Protein AF-A0A820CYR5-F1 (afdb_monomer_lite)

Secondary structure (DSSP, 8-state):
-HHHHHGGGTT-GGGHHHHHHHTHHHHHHHHHHHHHHHHHHHHHHHHT--HHHHHHHHHHTPPPHHHHHTHHHHHHHHHHHHHHHHHHHS-TTSTTHHHHHHHHHHHHHHHHHHHHHHHHHTT-

InterPro domains:
  IPR000219 Dbl homology domain [PF00621] (3-111)
  IPR000219 Dbl homology domain [PS50010] (1-114)
  IPR000219 Dbl homology domain [SM00325] (1-113)
  IPR035899 Dbl homology (DH) domain superfamily [G3DSA:1.20.900.10] (1-117)
  IPR035899 Dbl homology (DH) domain superfamily [SSF48065] (2-117)
  IPR051336 Rho GTPase-activating Guanine Nucleotide Exchange Factors [PTHR22826] (2-121)

Radius of gyration: 18.0 Å; chains: 1; bounding box: 38×45×42 Å

Foldseek 3Di:
DLVVLQVVCPVPVLQCLVSLVVCLVVLQVVLLVLLLVLVVVVVCCVVPVDCVQVVVCVVVVDDGPVVVSCVVVVVLVVQLVVLVVVCVVDDVDTRNSVVSNVSSVVRVVSSVVSNVVVVVVVVD

Structure (mmCIF, N/CA/C/O backbone):
data_AF-A0A820CYR5-F1
#
_entry.id   AF-A0A820CYR5-F1
#
loop_
_atom_site.group_PDB
_atom_site.id
_atom_site.type_symbol
_atom_site.label_atom_id
_atom_site.label_alt_id
_atom_site.label_comp_id
_atom_site.label_asym_id
_atom_site.label_entity_id
_atom_site.label_seq_id
_atom_site.pdbx_PDB_ins_code
_atom_site.Cartn_x
_atom_site.Cartn_y
_atom_site.Cartn_z
_atom_site.occupancy
_atom_site.B_iso_or_equiv
_atom_site.auth_seq_id
_atom_site.auth_comp_id
_atom_site.auth_asym_id
_atom_site.auth_atom_id
_atom_site.pdbx_PDB_model_num
ATOM 1 N N . LEU A 1 1 ? -8.406 -3.956 -8.277 1.00 76.62 1 LEU A N 1
ATOM 2 C CA . LEU A 1 1 ? -7.893 -3.200 -9.441 1.00 76.62 1 LEU A CA 1
ATOM 3 C C . LEU A 1 1 ? -6.373 -3.261 -9.459 1.00 76.62 1 LEU A C 1
ATOM 5 O O . LEU A 1 1 ? -5.873 -3.957 -10.319 1.00 76.62 1 LEU A O 1
ATOM 9 N N . PHE A 1 2 ? -5.674 -2.743 -8.441 1.00 86.62 2 PHE A N 1
ATO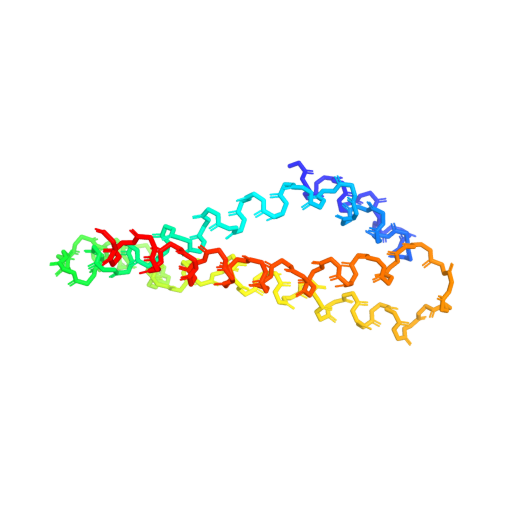M 10 C CA . PHE A 1 2 ? -4.209 -2.865 -8.322 1.00 86.62 2 PHE A CA 1
ATOM 11 C C . PHE A 1 2 ? -3.649 -4.295 -8.489 1.00 86.62 2 PHE A C 1
ATOM 13 O O . PHE A 1 2 ? -2.692 -4.490 -9.218 1.00 86.62 2 PHE A O 1
ATOM 20 N N . ILE A 1 3 ? -4.284 -5.312 -7.886 1.00 87.62 3 ILE A N 1
ATOM 21 C CA . ILE A 1 3 ? -3.865 -6.723 -8.052 1.00 87.62 3 ILE A CA 1
ATOM 22 C C . ILE A 1 3 ? -3.889 -7.164 -9.523 1.00 87.62 3 ILE A C 1
ATOM 24 O O . ILE A 1 3 ? -2.956 -7.812 -9.968 1.00 87.62 3 ILE A O 1
ATOM 28 N N . LYS A 1 4 ? -4.913 -6.762 -10.287 1.00 89.12 4 LYS A N 1
ATOM 29 C CA . LYS A 1 4 ? -5.028 -7.131 -11.704 1.00 89.12 4 LYS A CA 1
ATOM 30 C C . LYS A 1 4 ? -3.965 -6.463 -12.569 1.00 89.12 4 LYS A C 1
ATOM 32 O O . LYS A 1 4 ? -3.619 -7.006 -13.608 1.00 89.12 4 LYS A O 1
ATOM 37 N N . ASP A 1 5 ? -3.503 -5.277 -12.176 1.00 88.31 5 ASP A N 1
ATOM 38 C CA . ASP A 1 5 ? -2.406 -4.606 -12.870 1.00 88.31 5 ASP A CA 1
ATOM 39 C C . ASP A 1 5 ? -1.069 -5.245 -12.490 1.00 88.31 5 ASP A C 1
ATOM 41 O O . ASP A 1 5 ? -0.273 -5.504 -13.379 1.00 88.31 5 ASP A O 1
ATOM 45 N N . LEU A 1 6 ? -0.864 -5.606 -11.216 1.00 89.19 6 LEU A N 1
ATOM 46 C CA . LEU A 1 6 ? 0.312 -6.365 -10.770 1.00 89.19 6 LEU A CA 1
ATOM 47 C C . LEU A 1 6 ? 0.459 -7.715 -11.486 1.00 89.19 6 LEU A C 1
ATOM 49 O O . LEU A 1 6 ? 1.562 -8.059 -11.891 1.00 89.19 6 LEU A O 1
ATOM 53 N N . GLU A 1 7 ? -0.637 -8.459 -11.661 1.00 91.25 7 GLU A N 1
ATOM 54 C CA . GLU A 1 7 ? -0.648 -9.756 -12.361 1.00 91.25 7 GLU A CA 1
ATOM 55 C C . GLU A 1 7 ? -0.158 -9.648 -13.815 1.00 91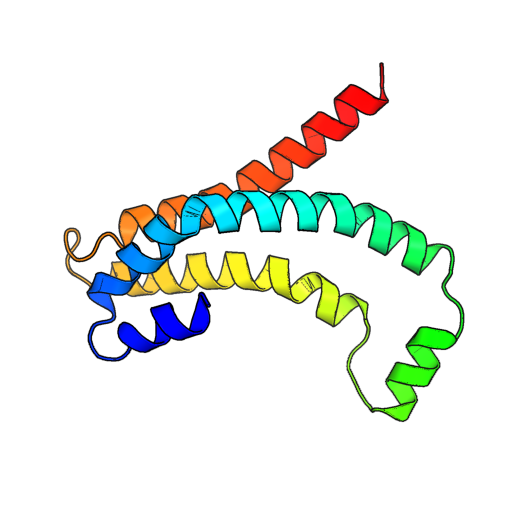.25 7 GLU A C 1
ATOM 57 O O . GLU A 1 7 ? 0.369 -10.609 -14.359 1.00 91.25 7 GLU A O 1
ATOM 62 N N . ARG A 1 8 ? -0.263 -8.473 -14.453 1.00 88.75 8 ARG A N 1
ATOM 63 C CA . ARG A 1 8 ? 0.233 -8.270 -15.828 1.00 88.75 8 ARG A CA 1
ATOM 64 C C . ARG A 1 8 ? 1.755 -8.229 -15.926 1.00 88.75 8 ARG A C 1
ATOM 66 O O . ARG A 1 8 ? 2.278 -8.395 -17.020 1.00 88.75 8 ARG A O 1
ATOM 73 N N . TYR A 1 9 ? 2.441 -7.995 -14.811 1.00 88.00 9 TYR A N 1
ATOM 74 C CA . TYR A 1 9 ? 3.900 -7.928 -14.739 1.00 88.00 9 TYR A CA 1
ATOM 75 C C . TYR A 1 9 ? 4.518 -9.239 -14.230 1.00 88.00 9 TYR A C 1
ATOM 77 O O . TYR A 1 9 ? 5.693 -9.257 -13.876 1.00 88.00 9 TYR A O 1
ATOM 85 N N . GLU A 1 10 ? 3.752 -10.337 -14.180 1.00 87.56 10 GLU A N 1
ATOM 86 C CA . GLU A 1 10 ? 4.256 -11.649 -13.745 1.00 87.56 10 GLU A CA 1
ATOM 87 C C . GLU A 1 10 ? 5.411 -12.146 -14.633 1.00 87.56 10 GLU A C 1
ATOM 89 O O . GLU A 1 10 ? 6.419 -12.623 -14.114 1.00 87.56 10 GLU A O 1
ATOM 94 N N . ASP A 1 11 ? 5.307 -11.937 -15.949 1.00 86.56 11 ASP A N 1
ATOM 95 C CA . ASP A 1 11 ? 6.323 -12.331 -16.938 1.00 86.56 11 ASP A CA 1
ATOM 96 C C . ASP A 1 11 ? 7.417 -11.265 -17.167 1.00 86.56 11 ASP A C 1
ATOM 98 O O . ASP A 1 11 ? 8.378 -11.502 -17.899 1.00 86.56 11 ASP A O 1
ATOM 102 N N . SER A 1 12 ? 7.277 -10.067 -16.590 1.00 86.12 12 SER A N 1
ATOM 103 C CA . SER A 1 12 ? 8.201 -8.933 -16.787 1.00 86.12 12 SER A CA 1
ATOM 104 C C . SER A 1 12 ? 8.312 -8.101 -15.504 1.00 86.12 12 SER A C 1
ATOM 106 O O . SER A 1 12 ? 7.779 -6.987 -15.426 1.00 86.12 12 SER A O 1
ATOM 108 N N . PRO A 1 13 ? 8.961 -8.648 -14.457 1.00 84.31 13 PRO A N 1
ATOM 109 C CA . PRO A 1 13 ? 9.032 -8.012 -13.148 1.00 84.31 13 PRO A CA 1
ATOM 110 C C . PRO A 1 13 ? 9.803 -6.691 -13.170 1.00 84.31 13 PRO A C 1
ATOM 112 O O . PRO A 1 13 ? 9.527 -5.832 -12.339 1.00 84.31 13 PRO A O 1
ATOM 115 N N . GLU A 1 14 ? 10.731 -6.495 -14.107 1.00 84.25 14 GLU A N 1
ATOM 116 C CA . GLU A 1 14 ? 11.479 -5.249 -14.272 1.00 84.25 14 GLU A CA 1
ATOM 117 C C . GLU A 1 14 ? 10.578 -4.033 -14.512 1.00 84.25 14 GLU A C 1
ATOM 119 O O . GLU A 1 14 ? 10.888 -2.966 -14.002 1.00 84.25 14 GLU A O 1
ATOM 124 N N . ASP A 1 15 ? 9.438 -4.187 -15.189 1.00 87.56 15 ASP A N 1
ATOM 125 C CA . ASP A 1 15 ? 8.543 -3.074 -15.537 1.00 87.56 15 ASP A CA 1
ATOM 126 C C . ASP A 1 15 ? 7.458 -2.812 -14.482 1.00 87.56 15 ASP A C 1
ATOM 128 O O . ASP A 1 15 ? 6.631 -1.904 -14.623 1.00 87.56 15 ASP A O 1
ATOM 132 N N . VAL A 1 16 ? 7.457 -3.574 -13.381 1.00 90.19 16 VAL A N 1
ATOM 133 C CA . VAL A 1 16 ? 6.446 -3.443 -12.321 1.00 90.19 16 VAL A CA 1
ATOM 134 C C . VAL A 1 16 ? 6.477 -2.064 -11.651 1.00 90.19 16 VAL A C 1
ATOM 136 O O . VAL A 1 16 ? 5.471 -1.642 -11.075 1.00 90.19 16 VAL A O 1
ATOM 139 N N . GLY A 1 17 ? 7.597 -1.330 -11.744 1.00 88.25 17 GLY A N 1
ATOM 140 C CA . GLY A 1 17 ? 7.729 0.041 -11.244 1.00 88.25 17 GLY A CA 1
ATOM 141 C C . GLY A 1 17 ? 6.649 0.973 -11.798 1.00 88.25 17 GLY A C 1
ATOM 142 O O . GLY A 1 17 ? 6.026 1.717 -11.033 1.00 88.25 17 GLY A O 1
ATOM 143 N N . HIS A 1 18 ? 6.311 0.822 -13.081 1.00 90.06 18 HIS A N 1
ATOM 144 C CA . HIS A 1 18 ? 5.261 1.592 -13.750 1.00 90.06 18 HIS A CA 1
ATOM 145 C C . HIS A 1 18 ? 3.888 1.438 -13.078 1.00 90.06 18 HIS A C 1
ATOM 147 O O . HIS A 1 18 ? 3.120 2.399 -12.940 1.00 90.06 18 HIS A O 1
ATOM 153 N N . CYS A 1 19 ? 3.581 0.228 -12.595 1.00 91.38 19 CYS A N 1
ATOM 154 C CA . CYS A 1 19 ? 2.347 -0.043 -11.864 1.00 91.38 19 CYS A CA 1
ATOM 155 C C . CYS A 1 19 ? 2.278 0.784 -10.573 1.00 91.38 19 CYS A C 1
ATOM 157 O O . CYS A 1 19 ? 1.226 1.321 -10.231 1.00 91.38 19 CYS A O 1
ATOM 159 N N . PHE A 1 20 ? 3.386 0.920 -9.843 1.00 91.44 20 PHE A N 1
ATOM 160 C CA . PHE A 1 20 ? 3.411 1.711 -8.613 1.00 91.44 20 PHE A CA 1
ATOM 161 C C . PHE A 1 20 ? 3.261 3.205 -8.900 1.00 91.44 20 PHE A C 1
ATOM 163 O O . PHE A 1 20 ? 2.443 3.862 -8.253 1.00 91.44 20 PHE A O 1
ATOM 170 N N . VAL A 1 21 ? 3.972 3.723 -9.905 1.00 90.88 21 VAL A N 1
ATOM 171 C CA . VAL A 1 21 ? 3.906 5.137 -10.310 1.00 90.88 21 VAL A CA 1
ATOM 172 C C . VAL A 1 21 ? 2.496 5.521 -10.770 1.00 90.88 21 VAL A C 1
ATOM 174 O O . VAL A 1 21 ? 1.951 6.530 -10.320 1.00 90.88 21 VAL A O 1
ATOM 177 N N . THR A 1 22 ? 1.845 4.678 -11.574 1.00 91.69 22 THR A N 1
ATOM 178 C CA . THR A 1 22 ? 0.467 4.904 -12.050 1.00 91.69 22 THR A CA 1
ATOM 179 C C . THR A 1 22 ? -0.540 5.008 -10.900 1.00 91.69 22 THR A C 1
ATOM 181 O O . THR A 1 22 ? -1.462 5.825 -10.934 1.00 91.69 22 THR A O 1
ATOM 184 N N . TRP A 1 23 ? -0.351 4.207 -9.850 1.00 92.00 23 TRP A N 1
ATOM 185 C CA . TRP A 1 23 ? -1.235 4.156 -8.683 1.00 92.00 23 TRP A CA 1
ATOM 186 C C . TRP A 1 23 ? -0.798 5.082 -7.533 1.00 92.00 23 TRP A C 1
ATOM 188 O O . TRP A 1 23 ? -1.411 5.068 -6.461 1.00 92.00 23 TRP A O 1
ATOM 198 N N . ALA A 1 24 ? 0.228 5.915 -7.735 1.00 90.38 24 ALA A N 1
ATOM 199 C CA . ALA A 1 24 ? 0.835 6.760 -6.707 1.00 90.38 24 ALA A CA 1
ATOM 200 C C . ALA A 1 24 ? -0.170 7.618 -5.934 1.00 90.38 24 ALA A C 1
ATOM 202 O O . ALA A 1 24 ? -0.179 7.629 -4.700 1.00 90.38 24 ALA A O 1
ATOM 203 N N . LYS A 1 25 ? -1.053 8.311 -6.658 1.00 89.69 25 LYS A N 1
ATOM 204 C CA . LYS A 1 25 ? -2.047 9.210 -6.060 1.00 89.69 25 LYS A CA 1
ATOM 205 C C . LYS A 1 25 ? -3.008 8.451 -5.144 1.00 89.69 25 LYS A C 1
ATOM 207 O O . LYS A 1 25 ? -3.348 8.931 -4.066 1.00 89.69 25 LYS A O 1
ATOM 212 N N . GLN A 1 26 ? -3.428 7.265 -5.562 1.00 90.62 26 GLN A N 1
ATOM 213 C CA . GLN A 1 26 ? -4.329 6.393 -4.823 1.00 90.62 26 GLN A CA 1
ATOM 214 C C . GLN A 1 26 ? -3.643 5.864 -3.567 1.00 90.62 26 GLN A C 1
ATOM 216 O O . GLN A 1 26 ? -4.252 5.891 -2.502 1.00 90.62 26 GLN A O 1
ATOM 221 N N . PHE A 1 27 ? -2.373 5.450 -3.661 1.00 90.31 27 PHE A N 1
ATOM 222 C CA . PHE A 1 27 ? -1.600 5.061 -2.483 1.00 90.31 27 PHE A CA 1
ATOM 223 C C . PHE A 1 27 ? -1.538 6.189 -1.460 1.00 90.31 27 PHE A C 1
ATOM 225 O O . PHE A 1 27 ? -1.859 5.948 -0.302 1.00 90.31 27 PHE A O 1
ATOM 232 N N . HIS A 1 28 ? -1.205 7.416 -1.870 1.00 87.38 28 HIS A N 1
ATOM 233 C CA . HIS A 1 28 ? -1.170 8.553 -0.945 1.00 87.38 28 HIS A CA 1
ATOM 234 C C . HIS A 1 28 ? -2.530 8.809 -0.290 1.00 87.38 28 HIS A C 1
ATOM 236 O O . HIS A 1 28 ? -2.581 8.901 0.931 1.00 87.38 28 HIS A O 1
ATOM 242 N N . ILE A 1 29 ? -3.621 8.874 -1.059 1.00 87.44 29 ILE A N 1
ATOM 243 C CA . ILE A 1 29 ? -4.962 9.152 -0.512 1.00 87.44 29 ILE A CA 1
ATOM 244 C C . ILE A 1 29 ? -5.386 8.060 0.476 1.00 87.44 29 ILE A C 1
ATOM 246 O O . ILE A 1 29 ? -5.677 8.359 1.632 1.00 87.44 29 ILE A O 1
ATOM 250 N N . TYR A 1 30 ? -5.363 6.795 0.049 1.00 88.94 30 TYR A N 1
ATOM 251 C CA . TYR A 1 30 ? -5.867 5.699 0.872 1.00 88.94 30 TYR A CA 1
ATOM 252 C C . TYR A 1 30 ? -5.018 5.466 2.122 1.00 88.94 30 TYR A C 1
ATOM 254 O O . TYR A 1 30 ? -5.571 5.175 3.177 1.00 88.94 30 TYR A O 1
ATOM 262 N N . TYR A 1 31 ? -3.690 5.603 2.039 1.00 88.19 31 TYR A N 1
ATOM 263 C CA . TYR A 1 31 ? -2.827 5.387 3.202 1.00 88.19 31 TYR A CA 1
ATOM 264 C C . TYR A 1 31 ? -2.860 6.541 4.197 1.00 88.19 31 TYR A C 1
ATOM 266 O O . TYR A 1 31 ? -2.837 6.287 5.399 1.00 88.19 31 TYR A O 1
ATOM 274 N N . VAL A 1 32 ? -2.943 7.791 3.730 1.00 86.62 32 VAL A N 1
ATOM 275 C CA . VAL A 1 32 ? -3.107 8.944 4.627 1.00 86.62 32 VAL A CA 1
ATOM 276 C C . VAL A 1 32 ? -4.427 8.823 5.389 1.00 86.62 32 VAL A C 1
ATOM 278 O O . VAL A 1 32 ? -4.435 8.935 6.613 1.00 86.62 32 VAL A O 1
ATOM 281 N N . GLU A 1 33 ? -5.526 8.536 4.689 1.00 87.62 33 GLU A N 1
ATOM 282 C CA . GLU A 1 33 ? -6.843 8.359 5.309 1.00 87.62 33 GLU A CA 1
ATOM 283 C C . GLU A 1 33 ? -6.864 7.162 6.271 1.00 87.62 33 GLU A C 1
ATOM 285 O O . GLU A 1 33 ? -7.373 7.268 7.388 1.00 87.62 33 GLU A O 1
ATOM 290 N N . TYR A 1 34 ? -6.247 6.042 5.884 1.00 90.31 34 TYR A N 1
ATOM 291 C CA . TYR A 1 34 ? -6.146 4.864 6.739 1.00 90.31 34 TYR A CA 1
ATOM 292 C C . TYR A 1 34 ? -5.391 5.151 8.037 1.00 90.31 34 TYR A C 1
ATOM 294 O O . TYR A 1 34 ? -5.879 4.801 9.108 1.00 90.31 34 TYR A O 1
ATOM 302 N N . CYS A 1 35 ? -4.220 5.791 7.962 1.00 87.44 35 CYS A N 1
ATOM 303 C CA . CYS A 1 35 ? -3.421 6.100 9.146 1.00 87.44 35 CYS A CA 1
ATOM 304 C C . CYS A 1 35 ? -4.174 7.036 10.098 1.00 87.44 35 CYS A C 1
ATOM 306 O O . CYS A 1 35 ? -4.258 6.722 11.285 1.00 87.44 35 CYS A O 1
ATOM 308 N N . LYS A 1 36 ? -4.807 8.097 9.571 1.00 84.38 36 LYS A N 1
ATOM 309 C CA . LYS A 1 36 ? -5.644 9.016 10.362 1.00 84.38 36 LYS A CA 1
ATOM 310 C C . LYS A 1 36 ? -6.777 8.284 11.083 1.00 84.38 36 LYS A C 1
ATOM 312 O O . LYS A 1 36 ? -6.985 8.458 12.281 1.00 84.38 36 LYS A O 1
ATOM 317 N N . ASN A 1 37 ? -7.482 7.407 10.372 1.00 86.44 37 ASN A N 1
ATOM 318 C CA . ASN A 1 37 ? -8.593 6.655 10.949 1.00 86.44 37 ASN A CA 1
ATOM 319 C C . ASN A 1 37 ? -8.129 5.574 11.931 1.00 86.44 37 ASN A C 1
ATOM 321 O O . ASN A 1 37 ? -8.845 5.269 12.884 1.00 86.44 37 ASN A O 1
ATOM 325 N N . ASN A 1 38 ? -6.942 4.999 11.730 1.00 85.69 38 ASN A N 1
ATOM 326 C CA . ASN A 1 38 ? -6.428 3.911 12.552 1.00 85.69 38 ASN A CA 1
ATOM 327 C C . ASN A 1 38 ? -6.251 4.327 14.021 1.00 85.69 38 ASN A C 1
ATOM 329 O O . ASN A 1 38 ? -6.562 3.540 14.912 1.00 85.69 38 ASN A O 1
ATOM 333 N N . GLU A 1 39 ? -5.826 5.560 14.300 1.00 80.75 39 GLU A N 1
ATOM 334 C CA . GLU A 1 39 ? -5.720 6.049 15.681 1.00 80.75 39 GLU A CA 1
ATOM 335 C C . GLU A 1 39 ? -7.084 6.125 16.371 1.00 80.75 39 GLU A C 1
ATOM 337 O O . GLU A 1 39 ? -7.251 5.624 17.486 1.00 80.75 39 GLU A O 1
ATOM 342 N N . THR A 1 40 ? -8.086 6.685 15.691 1.00 85.00 40 THR A N 1
ATOM 343 C CA . THR A 1 40 ? -9.468 6.723 16.185 1.00 85.00 40 THR A CA 1
ATOM 344 C C . THR A 1 40 ? -10.026 5.312 16.356 1.00 85.00 40 THR A C 1
ATOM 346 O O . THR A 1 40 ? -10.634 5.010 17.383 1.00 85.00 40 THR A O 1
ATOM 349 N N . CYS A 1 41 ? -9.766 4.406 15.410 1.00 85.75 41 CYS A N 1
ATOM 350 C CA . CYS A 1 41 ? -10.158 3.003 15.512 1.00 85.75 41 CYS A CA 1
ATOM 351 C C . CYS A 1 41 ? -9.529 2.312 16.727 1.00 85.75 41 CYS A C 1
ATOM 353 O O . CYS A 1 41 ? -10.244 1.632 17.457 1.00 85.75 41 CYS A O 1
ATOM 355 N N . ILE A 1 42 ? -8.231 2.494 16.991 1.00 84.19 42 ILE A N 1
ATOM 356 C CA . ILE A 1 42 ? -7.556 1.900 18.157 1.00 84.19 42 ILE A CA 1
ATOM 357 C C . ILE A 1 42 ? -8.122 2.468 19.465 1.00 84.19 42 ILE A C 1
ATOM 359 O O . ILE A 1 42 ? -8.351 1.705 20.412 1.00 84.19 42 ILE A O 1
ATOM 363 N N . LYS A 1 43 ? -8.397 3.780 19.522 1.00 83.81 43 LYS A N 1
ATOM 364 C CA . LYS A 1 43 ? -9.047 4.430 20.673 1.00 83.81 43 LYS A CA 1
ATOM 365 C C . LYS A 1 43 ? -10.430 3.828 20.928 1.00 83.81 43 LYS A C 1
ATOM 367 O O . LYS A 1 43 ? -10.691 3.371 22.038 1.00 83.81 43 LYS A O 1
ATOM 372 N N . LEU A 1 44 ? -11.273 3.732 19.899 1.00 84.94 44 LEU A N 1
ATOM 373 C CA . LEU A 1 44 ? -12.609 3.134 19.992 1.00 84.94 44 LEU A CA 1
ATOM 374 C C . LEU A 1 44 ? -12.553 1.653 20.374 1.00 84.94 44 LEU A C 1
ATOM 376 O O . LEU A 1 44 ? -13.290 1.222 21.254 1.00 84.94 44 LEU A O 1
ATOM 380 N N . LEU A 1 45 ? -11.653 0.875 19.775 1.00 83.88 45 LEU A N 1
ATOM 381 C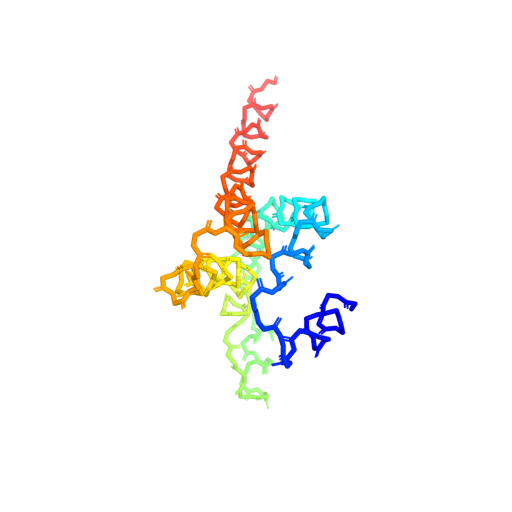 CA . LEU A 1 45 ? -11.479 -0.536 20.117 1.00 83.88 45 LEU A CA 1
ATOM 382 C C . LEU A 1 45 ? -11.026 -0.723 21.561 1.00 83.88 45 LEU A C 1
ATOM 384 O O . LEU A 1 45 ? -11.419 -1.696 22.189 1.00 83.88 45 LEU A O 1
ATOM 388 N N . THR A 1 46 ? -10.219 0.196 22.093 1.00 80.19 46 THR A N 1
ATOM 389 C CA . THR A 1 46 ? -9.772 0.160 23.491 1.00 80.19 46 THR A CA 1
ATOM 390 C C . THR A 1 46 ? -10.874 0.609 24.451 1.00 80.19 46 THR A C 1
ATOM 392 O O . THR A 1 46 ? -11.055 -0.004 25.500 1.00 80.19 46 THR A O 1
ATOM 395 N N . GLN A 1 47 ? -11.637 1.639 24.087 1.00 79.50 47 GLN A N 1
ATOM 396 C CA . GLN A 1 47 ? -12.732 2.184 24.890 1.00 79.50 47 GLN A CA 1
ATOM 397 C C . GLN A 1 47 ? -13.941 1.241 24.944 1.00 79.50 47 GLN A C 1
ATOM 399 O O . GLN A 1 47 ? -14.560 1.084 25.993 1.00 79.50 47 GLN A O 1
ATOM 404 N N . TYR A 1 48 ? -14.251 0.582 23.829 1.00 71.88 48 TYR A N 1
ATOM 405 C CA . TYR A 1 48 ? -15.354 -0.363 23.686 1.00 71.88 48 TYR A CA 1
ATOM 406 C C . TYR A 1 48 ? -14.842 -1.802 23.589 1.00 71.88 48 TYR A C 1
ATOM 408 O O . TYR A 1 48 ? -15.358 -2.572 22.776 1.00 71.88 48 TYR A O 1
ATOM 416 N N . ARG A 1 49 ? -13.849 -2.188 24.413 1.00 63.78 49 ARG A N 1
ATOM 417 C CA . ARG A 1 49 ? -13.430 -3.597 24.587 1.00 63.78 49 ARG A CA 1
ATOM 418 C C . ARG A 1 49 ? -14.553 -4.427 25.214 1.00 63.78 49 ARG A C 1
ATOM 420 O O . ARG A 1 49 ? -14.486 -4.854 26.360 1.00 63.78 49 ARG A O 1
ATOM 427 N N . GLY A 1 50 ? -15.625 -4.612 24.461 1.00 68.00 50 GLY A N 1
ATOM 428 C CA . GLY A 1 50 ? -16.676 -5.565 24.737 1.00 68.00 50 GLY A CA 1
ATOM 429 C C . GLY A 1 50 ? -16.322 -6.931 24.146 1.00 68.00 50 GLY A C 1
ATOM 430 O O . GLY A 1 50 ? -15.505 -7.026 23.225 1.00 68.00 50 GLY A O 1
ATOM 431 N N . PRO A 1 51 ? -17.001 -7.995 24.598 1.00 77.44 51 PRO A N 1
ATOM 432 C CA . PRO A 1 51 ? -16.724 -9.373 24.191 1.00 77.44 51 PRO A CA 1
ATOM 433 C C . PRO A 1 51 ? -17.063 -9.659 22.720 1.00 77.44 51 PRO A C 1
ATOM 435 O O . PRO A 1 51 ? -16.871 -10.778 22.257 1.00 77.44 51 PRO A O 1
ATOM 438 N N . TYR A 1 52 ? -17.584 -8.684 21.967 1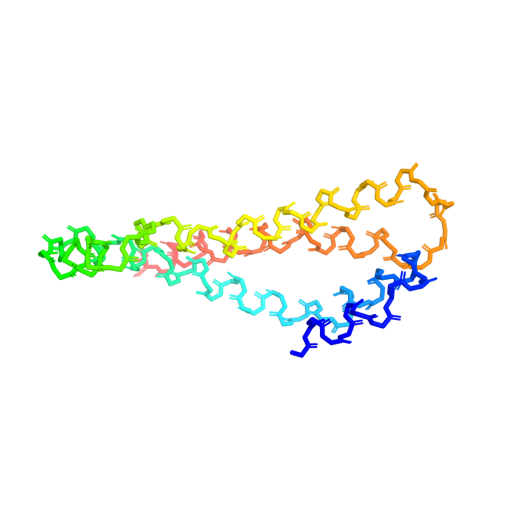.00 83.31 52 TYR A N 1
ATOM 439 C CA . TYR A 1 52 ? -18.032 -8.865 20.587 1.00 83.31 52 TYR A CA 1
ATOM 440 C C . TYR A 1 52 ? -16.916 -9.396 19.678 1.00 83.31 52 TYR A C 1
ATOM 442 O O . TYR A 1 52 ? -17.068 -10.451 19.059 1.00 83.31 52 TYR A O 1
ATOM 450 N N . PHE A 1 53 ? -15.769 -8.709 19.640 1.00 81.62 53 PHE A N 1
ATOM 451 C CA . PHE A 1 53 ? -14.649 -9.114 18.789 1.00 81.62 53 PHE A CA 1
ATOM 452 C C . PHE A 1 53 ? -13.988 -10.407 19.274 1.00 81.62 53 PHE A C 1
ATOM 454 O O . PHE A 1 53 ? -13.626 -11.238 18.447 1.00 81.62 53 PHE A O 1
ATOM 461 N N . GLU A 1 54 ? -13.905 -10.625 20.588 1.00 82.88 54 GLU A N 1
ATOM 462 C CA . GLU A 1 54 ? -13.367 -11.863 21.172 1.00 82.88 54 GLU A CA 1
ATOM 463 C C . GLU A 1 54 ? -14.259 -13.075 20.863 1.00 82.88 54 GLU A C 1
ATOM 465 O O . GLU A 1 54 ? -13.768 -14.146 20.507 1.00 82.88 54 GLU A O 1
ATOM 470 N N . THR A 1 55 ? -15.582 -12.898 20.905 1.00 87.00 55 THR A N 1
ATOM 471 C CA . THR A 1 55 ? -16.554 -13.948 20.568 1.00 87.00 55 THR A CA 1
ATOM 472 C C . THR A 1 55 ? -16.452 -14.336 19.095 1.00 87.00 55 THR A C 1
ATOM 474 O O . THR A 1 55 ? -16.474 -15.521 18.763 1.00 87.00 55 THR A O 1
ATOM 477 N N . ILE A 1 56 ? -16.307 -13.355 18.197 1.00 86.38 56 ILE A N 1
ATOM 478 C CA . ILE A 1 56 ? -16.086 -13.605 16.765 1.00 86.38 56 ILE A CA 1
ATOM 479 C C . ILE A 1 56 ? -14.744 -14.308 16.550 1.00 86.38 56 ILE A C 1
ATOM 481 O O . ILE A 1 56 ? -14.690 -15.288 15.805 1.00 86.38 56 ILE A O 1
ATOM 485 N N . GLN A 1 57 ? -13.690 -13.853 17.229 1.00 87.00 57 GLN A N 1
ATOM 486 C CA . GLN A 1 57 ? -12.361 -14.449 17.151 1.00 87.00 57 GLN A CA 1
ATOM 487 C C . GLN A 1 57 ? -12.398 -15.934 17.525 1.00 87.00 57 GLN A C 1
ATOM 489 O O . GLN A 1 57 ? -11.920 -16.773 16.766 1.00 87.00 57 GLN A O 1
ATOM 494 N N . HIS A 1 58 ? -13.039 -16.269 18.646 1.00 86.81 58 HIS A N 1
ATOM 495 C CA . HIS A 1 58 ? -13.174 -17.648 19.106 1.00 86.81 58 HIS A CA 1
ATOM 496 C C . HIS A 1 58 ? -14.081 -18.484 18.190 1.00 86.81 58 HIS A C 1
ATOM 498 O O . HIS A 1 58 ? -13.785 -19.644 17.911 1.00 86.81 58 HIS A O 1
ATOM 504 N N . LYS A 1 59 ? -15.183 -17.906 17.692 1.00 92.06 59 LYS A N 1
ATOM 505 C CA . LYS A 1 59 ? -16.138 -18.605 16.817 1.00 92.06 59 LYS A CA 1
ATOM 506 C C . LYS A 1 59 ? -15.521 -19.017 15.482 1.00 92.06 59 LYS A C 1
ATOM 508 O O . LYS A 1 59 ? -15.807 -20.1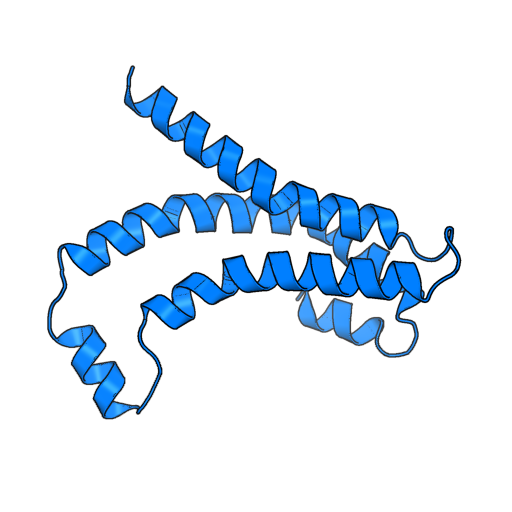11 15.007 1.00 92.06 59 LYS A O 1
ATOM 513 N N . TYR A 1 60 ? -14.720 -18.145 14.875 1.00 89.88 60 TYR A N 1
ATOM 514 C CA . TYR A 1 60 ? -14.133 -18.383 13.554 1.00 89.88 60 TYR A CA 1
ATOM 515 C C . TYR A 1 60 ? -12.651 -18.778 13.600 1.00 89.88 60 TYR A C 1
ATOM 517 O O . TYR A 1 60 ? -12.066 -18.987 12.544 1.00 89.88 60 TYR A O 1
ATOM 525 N N . GLN A 1 61 ? -12.056 -18.891 14.796 1.00 87.38 61 GLN A N 1
ATOM 526 C CA . GLN A 1 61 ? -10.626 -19.176 15.001 1.00 87.38 61 GLN A CA 1
ATOM 527 C C . GLN A 1 61 ? -9.714 -18.256 14.173 1.00 87.38 61 GLN A C 1
ATOM 529 O O . GLN A 1 61 ? -8.708 -18.683 13.612 1.00 87.38 61 GLN A O 1
ATOM 534 N N . ILE A 1 62 ? -10.102 -16.986 14.069 1.00 89.31 62 ILE A N 1
ATOM 535 C CA . ILE A 1 62 ? -9.350 -15.968 13.332 1.00 89.31 62 ILE A CA 1
ATOM 536 C C . ILE A 1 62 ? -8.376 -15.243 14.260 1.00 89.31 62 ILE A C 1
ATOM 538 O O . ILE A 1 62 ? -8.480 -15.321 15.485 1.00 89.31 62 ILE A O 1
ATOM 542 N N . ASP A 1 63 ? -7.433 -14.506 13.680 1.00 86.00 63 ASP A N 1
ATOM 543 C CA . ASP A 1 63 ? -6.560 -13.642 14.464 1.00 86.00 63 ASP A CA 1
ATOM 544 C C . ASP A 1 63 ? -7.335 -12.466 15.091 1.00 86.00 63 ASP A C 1
ATOM 546 O O . ASP A 1 63 ? -8.453 -12.127 14.693 1.00 86.00 63 ASP A O 1
ATOM 550 N N . THR A 1 64 ? -6.718 -11.802 16.071 1.00 85.56 64 THR A N 1
ATOM 551 C CA . THR A 1 64 ? -7.290 -10.592 16.687 1.00 85.56 64 THR A CA 1
ATOM 552 C C . THR A 1 64 ? -7.546 -9.500 15.645 1.00 85.56 64 THR A C 1
ATOM 554 O O . THR A 1 64 ? -6.766 -9.328 14.712 1.00 85.56 64 THR A O 1
ATOM 557 N N . ILE A 1 65 ? -8.577 -8.674 15.844 1.00 85.38 65 ILE A N 1
ATOM 558 C CA . ILE A 1 65 ? -8.853 -7.530 14.956 1.00 85.38 65 ILE A CA 1
ATOM 559 C C . ILE A 1 65 ? -7.630 -6.614 14.760 1.00 85.38 65 ILE A C 1
ATOM 561 O O . ILE A 1 65 ? -7.361 -6.163 13.648 1.00 85.38 65 ILE A O 1
ATOM 565 N N . ASN A 1 66 ? -6.823 -6.422 15.809 1.00 85.12 66 ASN A N 1
ATOM 566 C CA . ASN A 1 66 ? -5.593 -5.628 15.753 1.00 85.12 66 ASN A CA 1
ATOM 567 C C . ASN A 1 66 ? -4.569 -6.181 14.745 1.00 85.12 66 ASN A C 1
ATOM 569 O O . ASN A 1 66 ? -3.881 -5.406 14.082 1.00 85.12 66 ASN A O 1
ATOM 573 N N . SER A 1 67 ? -4.486 -7.507 14.582 1.00 87.75 67 SER A N 1
ATOM 574 C CA . SER A 1 67 ? -3.575 -8.125 13.612 1.00 87.75 67 SER A CA 1
ATOM 575 C C . SER A 1 67 ? -3.992 -7.851 12.163 1.00 87.75 67 SER A C 1
ATOM 577 O O . SER A 1 67 ? -3.140 -7.841 11.276 1.00 87.75 67 SER A O 1
ATOM 579 N N . TYR A 1 68 ? -5.285 -7.625 11.909 1.00 88.38 68 TYR A N 1
ATOM 580 C CA . TYR A 1 68 ? -5.802 -7.250 10.595 1.00 88.38 68 TYR A CA 1
ATOM 581 C C . TYR A 1 68 ? -5.613 -5.759 10.325 1.00 88.38 68 TYR A C 1
ATOM 583 O O . TYR A 1 68 ? -5.225 -5.393 9.216 1.00 88.38 68 TYR A O 1
ATOM 591 N N . LEU A 1 69 ? -5.789 -4.913 11.342 1.00 89.06 69 LEU A N 1
ATOM 592 C CA . LEU A 1 69 ? -5.603 -3.465 11.225 1.00 89.06 69 LEU A CA 1
ATOM 593 C C . LEU A 1 69 ? -4.141 -3.055 10.984 1.00 89.06 69 LEU A C 1
ATOM 595 O O . LEU A 1 69 ? -3.876 -2.016 10.385 1.00 89.06 69 LEU A O 1
ATOM 599 N N . ILE A 1 70 ? -3.162 -3.873 11.369 1.00 89.25 70 ILE A N 1
ATOM 600 C CA . ILE A 1 70 ? -1.759 -3.573 11.049 1.00 89.25 70 ILE A CA 1
ATOM 601 C C . ILE A 1 70 ? -1.370 -3.984 9.613 1.00 89.25 70 ILE A C 1
ATOM 603 O O . ILE A 1 70 ? -0.345 -3.532 9.099 1.00 89.25 70 ILE A O 1
ATOM 607 N N . LYS A 1 71 ? -2.185 -4.795 8.915 1.00 91.31 71 LYS A N 1
ATOM 608 C CA . LYS A 1 71 ? -1.834 -5.339 7.588 1.00 91.31 71 LYS A CA 1
ATOM 609 C C . LYS A 1 71 ? -1.620 -4.266 6.517 1.00 91.31 71 LYS A C 1
ATOM 611 O O . LYS A 1 71 ? -0.652 -4.416 5.776 1.00 91.31 71 LYS A O 1
ATOM 616 N N . PRO A 1 72 ? -2.433 -3.197 6.394 1.00 89.75 72 PRO A N 1
ATOM 617 C CA . PRO A 1 72 ? -2.186 -2.162 5.388 1.00 89.75 72 PRO A CA 1
ATOM 618 C C . PRO A 1 72 ? -0.837 -1.466 5.593 1.00 89.75 72 PRO A C 1
ATOM 620 O O . PRO A 1 72 ? -0.072 -1.339 4.636 1.00 89.75 72 PRO A O 1
ATOM 623 N N . VAL A 1 73 ? -0.495 -1.130 6.843 1.00 89.62 73 VAL A N 1
ATOM 624 C CA . VAL A 1 73 ? 0.802 -0.536 7.215 1.00 89.62 73 VAL A CA 1
ATOM 625 C C . VAL A 1 73 ? 1.953 -1.505 6.930 1.00 89.62 73 VAL A C 1
ATOM 627 O O . VAL A 1 73 ? 2.951 -1.128 6.330 1.00 89.62 73 VAL A O 1
ATOM 630 N N . GLN A 1 74 ? 1.803 -2.789 7.254 1.00 91.19 74 GLN A N 1
ATOM 631 C CA . GLN A 1 74 ? 2.801 -3.803 6.892 1.00 91.19 74 GLN A CA 1
ATOM 632 C C . GLN A 1 74 ? 2.942 -3.964 5.375 1.00 91.19 74 GLN A C 1
ATOM 634 O O . GLN A 1 74 ? 4.033 -4.231 4.871 1.00 91.19 74 GLN A O 1
ATOM 639 N N . ARG A 1 75 ? 1.840 -3.824 4.631 1.00 93.06 75 ARG A N 1
ATOM 640 C CA . ARG A 1 75 ? 1.811 -4.031 3.184 1.00 93.06 75 ARG A CA 1
ATOM 641 C C . ARG A 1 75 ? 2.616 -2.970 2.442 1.00 93.06 75 ARG A C 1
ATOM 643 O O . ARG A 1 75 ? 3.321 -3.341 1.509 1.00 93.06 75 ARG A O 1
ATOM 650 N N . ILE A 1 76 ? 2.568 -1.705 2.868 1.00 91.31 76 ILE A N 1
ATOM 651 C CA . ILE A 1 76 ? 3.348 -0.641 2.215 1.00 91.31 76 ILE A CA 1
ATOM 652 C C . ILE A 1 76 ? 4.849 -0.836 2.433 1.00 91.31 76 ILE A C 1
ATOM 654 O O . ILE A 1 76 ? 5.607 -0.829 1.467 1.00 91.31 76 ILE A O 1
ATOM 658 N N . THR A 1 77 ? 5.261 -1.170 3.659 1.00 91.19 77 THR A N 1
ATOM 659 C CA . THR A 1 77 ? 6.657 -1.523 3.962 1.00 91.19 77 THR A CA 1
ATOM 660 C C . THR A 1 77 ? 7.092 -2.764 3.188 1.00 91.19 77 THR A C 1
ATOM 662 O O . THR A 1 77 ? 8.233 -2.881 2.752 1.00 91.19 77 THR A O 1
ATOM 665 N N . LYS A 1 78 ? 6.181 -3.718 2.965 1.00 93.62 78 LYS A N 1
ATOM 666 C CA . LYS A 1 78 ? 6.504 -4.899 2.167 1.00 93.62 78 LYS A CA 1
ATOM 667 C C . LYS A 1 78 ? 6.769 -4.549 0.703 1.00 93.62 78 LYS A C 1
ATOM 669 O O . LYS A 1 78 ? 7.678 -5.143 0.131 1.00 93.62 78 LYS A O 1
ATOM 674 N N . TYR A 1 79 ? 6.019 -3.621 0.106 1.00 93.94 79 TYR A N 1
ATOM 675 C CA . TYR A 1 79 ? 6.281 -3.169 -1.264 1.00 93.94 79 TYR A CA 1
ATOM 676 C C . TYR A 1 79 ? 7.627 -2.461 -1.389 1.00 93.94 79 TYR A C 1
ATOM 678 O O . TYR A 1 79 ? 8.377 -2.784 -2.302 1.00 93.94 79 TYR A O 1
ATOM 686 N N . GLU A 1 80 ? 7.975 -1.598 -0.434 1.00 91.75 80 GLU A N 1
ATOM 687 C CA . GLU A 1 80 ? 9.304 -0.979 -0.347 1.00 91.75 80 GLU A CA 1
ATOM 688 C C . GLU A 1 80 ? 10.424 -2.034 -0.364 1.00 91.75 80 GLU A C 1
ATOM 690 O O . GLU A 1 80 ? 11.307 -1.989 -1.218 1.00 91.75 80 GLU A O 1
ATOM 695 N N . LEU A 1 81 ? 10.347 -3.045 0.510 1.00 93.31 81 LEU A N 1
ATOM 696 C CA . LEU A 1 81 ? 11.356 -4.109 0.586 1.00 93.31 81 LEU A CA 1
ATOM 697 C C . LEU A 1 81 ? 11.430 -4.962 -0.688 1.00 93.31 81 LEU A C 1
ATOM 699 O O . LEU A 1 81 ? 12.507 -5.414 -1.073 1.00 93.31 81 LEU A O 1
ATOM 703 N N . LEU A 1 82 ? 10.290 -5.241 -1.323 1.00 92.19 82 LEU A N 1
ATOM 704 C CA . LEU A 1 82 ? 10.253 -6.029 -2.556 1.00 92.19 82 LEU A CA 1
ATOM 705 C C . LEU A 1 82 ? 10.852 -5.249 -3.729 1.00 92.19 82 LEU A C 1
ATOM 707 O O . LEU A 1 82 ? 11.656 -5.815 -4.463 1.00 92.19 82 LEU A O 1
ATOM 711 N N . LEU A 1 83 ? 10.525 -3.962 -3.860 1.00 90.75 83 LEU A N 1
ATOM 712 C CA . LEU A 1 83 ? 11.091 -3.090 -4.890 1.00 90.75 83 LEU A CA 1
ATOM 713 C C . LEU A 1 83 ? 12.589 -2.872 -4.676 1.00 90.75 83 LEU A C 1
ATOM 715 O O . LEU A 1 83 ? 13.350 -2.971 -5.629 1.00 90.75 83 LEU A O 1
ATOM 719 N N . GLN A 1 84 ? 13.041 -2.704 -3.430 1.00 90.94 84 GLN A N 1
ATOM 720 C CA . GLN A 1 84 ? 14.468 -2.633 -3.109 1.00 90.94 84 GLN A CA 1
ATOM 721 C C . GLN A 1 84 ? 15.221 -3.894 -3.557 1.00 90.94 84 GLN A C 1
ATOM 723 O O . GLN A 1 84 ? 16.306 -3.815 -4.134 1.00 90.94 84 GLN A O 1
ATOM 728 N N . ARG A 1 85 ? 14.644 -5.077 -3.306 1.00 90.31 85 ARG A N 1
ATOM 729 C CA . ARG A 1 85 ? 15.231 -6.346 -3.753 1.00 90.31 85 ARG A CA 1
ATOM 730 C C . ARG A 1 85 ? 15.225 -6.467 -5.270 1.00 90.31 85 ARG A C 1
ATOM 732 O O . ARG A 1 85 ? 16.217 -6.920 -5.828 1.00 90.31 85 ARG A O 1
ATOM 739 N N . LEU A 1 86 ? 14.152 -6.041 -5.927 1.00 87.94 86 LEU A N 1
ATOM 740 C CA . LEU A 1 86 ? 14.076 -6.033 -7.382 1.00 87.94 86 LEU A CA 1
ATOM 741 C C . LEU A 1 86 ? 15.159 -5.125 -7.987 1.00 87.94 86 LEU A C 1
ATOM 743 O O . LEU A 1 86 ? 15.897 -5.568 -8.860 1.00 87.94 86 LEU A O 1
ATOM 747 N N . MET A 1 87 ? 15.357 -3.922 -7.439 1.00 86.12 87 MET A N 1
ATOM 748 C CA . MET A 1 87 ? 16.441 -3.016 -7.845 1.00 86.12 87 MET A CA 1
ATOM 749 C C . MET A 1 87 ? 17.828 -3.648 -7.704 1.00 86.12 87 MET A C 1
ATOM 751 O O . MET A 1 87 ? 18.692 -3.397 -8.531 1.00 86.12 87 MET A O 1
ATOM 755 N N . SER A 1 88 ? 18.052 -4.484 -6.684 1.00 84.69 88 SER A N 1
ATOM 756 C CA . SER A 1 88 ? 19.341 -5.170 -6.507 1.00 84.69 88 SER A CA 1
ATOM 757 C C . SER A 1 88 ? 19.606 -6.284 -7.531 1.00 84.69 88 SER A C 1
ATOM 759 O O . SER A 1 88 ? 20.741 -6.743 -7.649 1.00 84.69 88 SER A O 1
ATOM 761 N N . CYS A 1 89 ? 18.574 -6.734 -8.250 1.00 83.81 89 CYS A N 1
ATOM 762 C CA . CYS A 1 89 ? 18.653 -7.808 -9.242 1.00 83.81 89 CYS A CA 1
ATOM 763 C C . CYS A 1 89 ? 18.531 -7.312 -10.695 1.00 83.81 89 CYS A C 1
ATOM 765 O O . CYS A 1 89 ? 18.852 -8.069 -11.610 1.00 83.81 89 CYS A O 1
ATOM 767 N N . CYS A 1 90 ? 18.076 -6.076 -10.910 1.00 74.88 90 CYS A N 1
ATOM 768 C CA . CYS A 1 90 ? 17.878 -5.471 -12.227 1.00 74.88 90 CYS A CA 1
ATOM 769 C C . CYS A 1 90 ? 18.988 -4.454 -12.551 1.00 74.88 90 CYS A C 1
ATOM 771 O O . CYS A 1 90 ? 19.609 -3.885 -11.657 1.00 74.88 90 CYS A O 1
ATOM 773 N N . GLU A 1 91 ? 19.238 -4.203 -13.840 1.00 72.75 91 GLU A N 1
ATOM 774 C CA . GLU A 1 91 ? 20.112 -3.101 -14.272 1.00 72.75 91 GLU A CA 1
ATOM 775 C C . GLU A 1 91 ? 19.529 -1.756 -13.794 1.00 72.75 91 GLU A C 1
ATOM 777 O O . GLU A 1 91 ? 18.319 -1.550 -13.891 1.00 72.75 91 GLU A O 1
ATOM 782 N N . GLU A 1 92 ? 20.380 -0.836 -13.313 1.00 62.38 92 GLU A N 1
ATOM 783 C CA . GLU A 1 92 ? 20.020 0.438 -12.644 1.00 62.38 92 GLU A CA 1
ATOM 784 C C . GLU A 1 92 ? 19.063 1.373 -13.424 1.00 62.38 92 GLU A C 1
ATOM 786 O O . GLU A 1 92 ? 18.635 2.394 -12.885 1.00 62.38 92 GLU A O 1
ATOM 791 N N . SER A 1 93 ? 18.707 1.053 -14.672 1.00 59.41 93 SER A N 1
ATOM 792 C CA . SER A 1 93 ? 17.946 1.911 -15.585 1.00 59.41 93 SER A CA 1
ATOM 793 C C . SER A 1 93 ? 16.684 1.291 -16.204 1.00 59.41 93 SER A C 1
ATOM 795 O O . SER A 1 93 ? 16.066 1.942 -17.047 1.00 59.41 93 SER A O 1
ATOM 797 N N . LYS A 1 94 ? 16.269 0.072 -15.826 1.00 67.12 94 LYS A N 1
ATOM 798 C CA . LYS A 1 94 ? 15.063 -0.562 -16.400 1.00 67.12 94 LYS A CA 1
ATOM 799 C C . LYS A 1 94 ? 13.810 -0.385 -15.530 1.00 67.12 94 LYS A C 1
ATOM 801 O O . LYS A 1 94 ? 13.854 -0.609 -14.324 1.00 67.12 94 LYS A O 1
ATOM 806 N N . GLY A 1 95 ? 12.708 0.004 -16.181 1.00 68.19 95 GLY A N 1
ATOM 807 C CA . GLY A 1 95 ? 11.329 -0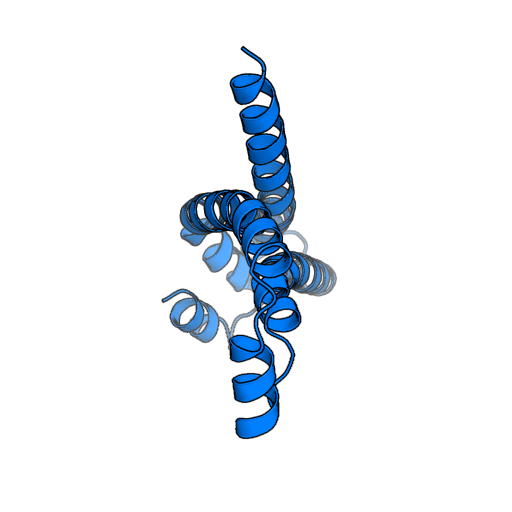.220 -15.725 1.00 68.19 95 GLY A CA 1
ATOM 808 C C . GLY A 1 95 ? 10.804 0.605 -14.542 1.00 68.19 95 GLY A C 1
ATOM 809 O O . GLY A 1 95 ? 9.951 0.134 -13.792 1.00 68.19 95 GLY A O 1
ATOM 810 N N . GLU A 1 96 ? 11.295 1.837 -14.356 1.00 83.56 96 GLU A N 1
ATOM 811 C CA . GLU A 1 96 ? 10.797 2.791 -13.337 1.00 83.56 96 GLU A CA 1
ATOM 812 C C . GLU A 1 96 ? 10.810 2.243 -11.888 1.00 83.56 96 GLU A C 1
ATOM 814 O O . GLU A 1 96 ? 10.151 2.761 -10.982 1.00 83.56 96 GLU A O 1
ATOM 819 N N . VAL A 1 97 ? 11.572 1.170 -11.623 1.00 86.25 97 VAL A N 1
ATOM 820 C CA . VAL A 1 97 ? 11.569 0.477 -10.321 1.00 86.25 97 VAL A CA 1
ATOM 821 C C . VAL A 1 97 ? 12.048 1.403 -9.206 1.00 86.25 97 VAL A C 1
ATOM 823 O O . VAL A 1 97 ? 11.508 1.377 -8.100 1.00 86.25 97 VAL A O 1
ATOM 826 N N . LYS A 1 98 ? 13.025 2.264 -9.510 1.00 87.31 98 LYS A N 1
ATOM 827 C CA . LYS A 1 98 ? 13.532 3.275 -8.579 1.00 87.31 98 LYS A CA 1
ATOM 828 C C . LYS A 1 98 ? 12.454 4.290 -8.195 1.00 87.31 98 LYS A C 1
ATOM 830 O O . LYS A 1 98 ? 12.303 4.584 -7.015 1.00 87.31 98 LYS A O 1
ATOM 835 N N . GLU A 1 99 ? 11.673 4.779 -9.157 1.00 89.56 99 GLU A N 1
ATOM 836 C CA . GLU A 1 99 ? 10.581 5.718 -8.875 1.00 89.56 99 GLU A CA 1
ATOM 837 C C . GLU A 1 99 ? 9.459 5.043 -8.082 1.00 89.56 99 GLU A C 1
ATOM 839 O O . GLU A 1 99 ? 8.926 5.628 -7.136 1.00 89.56 99 GLU A O 1
ATOM 844 N N . GLY A 1 100 ? 9.148 3.783 -8.400 1.00 90.62 100 GLY A N 1
ATOM 845 C CA . GLY A 1 100 ? 8.242 2.962 -7.602 1.00 90.62 100 GLY A CA 1
ATOM 846 C C . GLY A 1 100 ? 8.728 2.787 -6.158 1.00 90.62 100 GLY A C 1
ATOM 847 O O . GLY A 1 100 ? 7.935 2.910 -5.223 1.00 90.62 100 GLY A O 1
ATOM 848 N N . TYR A 1 101 ? 10.023 2.530 -5.956 1.00 91.44 101 TYR A N 1
ATOM 849 C CA . TYR A 1 101 ? 10.633 2.403 -4.630 1.00 91.44 101 TYR A CA 1
ATOM 850 C C . TYR A 1 101 ? 10.551 3.717 -3.845 1.00 91.44 101 TYR A C 1
ATOM 852 O O . TYR A 1 101 ? 10.010 3.733 -2.737 1.00 91.44 101 TYR A O 1
ATOM 860 N N . ASP A 1 102 ? 10.995 4.827 -4.439 1.00 90.94 102 ASP A N 1
ATOM 861 C CA . ASP A 1 102 ? 10.963 6.152 -3.813 1.00 90.94 102 ASP A CA 1
ATOM 862 C C . ASP A 1 102 ? 9.529 6.549 -3.429 1.00 90.94 102 ASP A C 1
ATOM 864 O O . ASP A 1 102 ? 9.279 7.092 -2.345 1.00 90.94 102 ASP A O 1
ATOM 868 N N . LEU A 1 103 ? 8.555 6.206 -4.277 1.00 91.75 103 LEU A N 1
ATOM 869 C CA . LEU A 1 103 ? 7.141 6.371 -3.981 1.00 91.75 103 LEU A CA 1
ATOM 870 C C . LEU A 1 103 ? 6.722 5.559 -2.750 1.00 91.75 103 LEU A C 1
ATOM 872 O O . LEU A 1 103 ? 6.101 6.132 -1.851 1.00 91.75 103 LEU A O 1
ATOM 876 N N . MET A 1 104 ? 7.048 4.266 -2.680 1.00 91.81 104 MET A N 1
ATOM 877 C CA . MET A 1 104 ? 6.698 3.421 -1.530 1.00 91.81 104 MET A CA 1
ATOM 878 C C . MET A 1 104 ? 7.371 3.897 -0.237 1.00 91.81 104 MET A C 1
ATOM 880 O O . MET A 1 104 ? 6.725 3.862 0.806 1.00 91.81 104 MET A O 1
ATOM 884 N N . CYS A 1 105 ? 8.583 4.456 -0.296 1.00 90.25 105 CYS A N 1
ATOM 885 C CA . CYS A 1 105 ? 9.214 5.129 0.845 1.00 90.25 105 CYS A CA 1
ATOM 886 C C . CYS A 1 105 ? 8.518 6.451 1.221 1.00 90.25 105 CYS A C 1
ATOM 888 O O . CYS A 1 105 ? 8.528 6.860 2.385 1.00 90.25 105 CYS A O 1
ATOM 890 N N . SER A 1 106 ? 7.939 7.164 0.249 1.00 91.62 106 SER A N 1
ATOM 891 C CA . SER A 1 106 ? 7.264 8.450 0.478 1.00 91.62 106 SER A CA 1
ATOM 892 C C . SER A 1 106 ? 5.886 8.307 1.128 1.00 91.62 106 SER A C 1
ATOM 894 O O . SER A 1 106 ? 5.467 9.197 1.866 1.00 91.62 106 SER A O 1
ATOM 896 N N . VAL A 1 107 ? 5.168 7.210 0.861 1.00 90.06 107 VAL A N 1
ATOM 897 C CA . VAL A 1 107 ? 3.782 7.019 1.318 1.00 90.06 107 VAL A CA 1
ATOM 898 C C . VAL A 1 107 ? 3.684 6.994 2.853 1.00 90.06 107 VAL A C 1
ATOM 900 O O . VAL A 1 107 ? 2.900 7.783 3.387 1.00 90.06 107 VAL A O 1
ATOM 903 N N . PRO A 1 108 ? 4.485 6.193 3.590 1.00 87.50 108 PRO A N 1
ATOM 904 C CA . PRO A 1 108 ? 4.480 6.212 5.052 1.00 87.50 108 PRO A CA 1
ATOM 905 C C . PRO A 1 108 ? 4.868 7.576 5.625 1.00 87.50 108 PRO A C 1
ATOM 907 O O . PRO A 1 108 ? 4.247 8.024 6.584 1.00 87.50 108 PRO A O 1
ATOM 910 N N . LYS A 1 109 ? 5.850 8.259 5.016 1.00 88.00 109 LYS A N 1
ATOM 911 C CA . LYS A 1 109 ? 6.297 9.593 5.449 1.00 88.00 109 LYS A CA 1
ATOM 912 C C . LYS A 1 109 ? 5.167 10.611 5.346 1.00 88.00 109 LYS A C 1
ATOM 914 O O . LYS A 1 109 ? 4.825 11.232 6.339 1.00 88.00 109 LYS A O 1
ATOM 919 N N . LYS A 1 110 ? 4.500 10.691 4.189 1.00 87.50 110 LYS A N 1
ATOM 920 C CA . LYS A 1 110 ? 3.352 11.589 3.998 1.00 87.50 110 LYS A CA 1
ATOM 921 C C . LYS A 1 110 ? 2.191 11.277 4.933 1.00 87.50 110 LYS A C 1
ATOM 923 O O . LYS A 1 110 ? 1.536 12.198 5.406 1.00 87.50 110 LYS A O 1
ATOM 928 N N . ALA A 1 111 ? 1.912 9.997 5.181 1.00 86.50 111 ALA A N 1
ATOM 929 C CA . ALA A 1 111 ? 0.882 9.611 6.137 1.00 86.50 111 ALA A CA 1
ATOM 930 C C . ALA A 1 111 ? 1.240 10.082 7.552 1.00 86.50 111 ALA A C 1
ATOM 932 O O . ALA A 1 111 ? 0.393 10.659 8.227 1.00 86.50 111 ALA A O 1
ATOM 933 N N . ASN A 1 112 ? 2.499 9.908 7.961 1.00 86.75 112 ASN A N 1
ATOM 934 C CA . ASN A 1 112 ? 3.006 10.377 9.245 1.00 86.75 112 ASN A CA 1
ATOM 935 C C . ASN A 1 112 ? 2.947 11.909 9.368 1.00 86.75 112 ASN A C 1
ATOM 937 O O . ASN A 1 112 ? 2.425 12.426 10.352 1.00 86.75 112 ASN A O 1
ATOM 941 N N . ASP A 1 113 ? 3.402 12.636 8.346 1.00 87.62 113 ASP A N 1
ATOM 942 C CA . ASP A 1 113 ? 3.363 14.102 8.310 1.00 87.62 113 ASP A CA 1
ATOM 943 C C . ASP A 1 113 ? 1.921 14.619 8.395 1.00 87.62 113 ASP A C 1
ATOM 945 O O . ASP A 1 113 ? 1.619 15.510 9.183 1.00 87.62 113 ASP A O 1
ATOM 949 N N . ALA A 1 114 ? 0.999 14.017 7.637 1.00 84.75 114 ALA A N 1
ATOM 950 C CA . ALA A 1 114 ? -0.412 14.390 7.650 1.00 84.75 114 ALA A CA 1
ATOM 951 C C . ALA A 1 114 ? -1.103 14.101 8.992 1.00 84.75 114 ALA A C 1
ATOM 953 O O . ALA A 1 114 ? -2.062 14.797 9.323 1.00 84.75 114 ALA A O 1
ATOM 954 N N . MET A 1 115 ? -0.646 13.092 9.741 1.00 81.38 115 MET A N 1
ATOM 955 C CA . MET A 1 115 ? -1.116 12.833 11.105 1.00 81.38 115 MET A CA 1
ATOM 956 C C . MET A 1 115 ? -0.596 13.896 12.074 1.00 81.38 115 MET A C 1
ATOM 958 O O . MET A 1 115 ? -1.380 14.486 12.813 1.00 81.38 115 MET A O 1
ATOM 962 N N . HIS A 1 116 ? 0.706 14.196 12.043 1.00 82.12 116 HIS A N 1
ATOM 963 C CA . HIS A 1 116 ? 1.291 15.240 12.889 1.00 82.12 116 HIS A CA 1
ATOM 964 C C . HIS A 1 116 ? 0.695 16.625 12.618 1.00 82.12 116 HIS A C 1
ATOM 966 O O . HIS A 1 116 ? 0.477 17.377 13.561 1.00 82.12 116 HIS A O 1
ATOM 972 N N . LEU A 1 117 ? 0.386 16.949 11.361 1.00 81.75 117 LEU A N 1
ATOM 973 C CA . LEU A 1 117 ? -0.291 18.198 11.011 1.00 81.75 117 LEU A CA 1
ATOM 974 C C . LEU A 1 117 ? -1.703 18.278 11.605 1.00 81.75 117 LEU A C 1
ATOM 976 O O . LEU A 1 117 ? -2.037 19.308 12.179 1.00 81.75 117 LEU A O 1
ATOM 980 N N . SER A 1 118 ? -2.501 17.201 11.561 1.00 74.75 118 SER A N 1
ATOM 981 C CA . SER A 1 118 ? -3.829 17.218 12.202 1.00 74.75 118 SER A CA 1
ATOM 982 C C . SER A 1 118 ? -3.757 17.409 13.717 1.00 74.75 118 SER A C 1
ATOM 984 O O . SER A 1 118 ? -4.614 18.073 14.284 1.00 74.75 118 SER A O 1
ATOM 986 N N . TYR A 1 119 ? -2.709 16.899 14.373 1.00 72.88 119 TYR A N 1
ATOM 987 C CA . TYR A 1 119 ? -2.494 17.145 15.801 1.00 72.88 119 TYR A CA 1
ATOM 988 C C . TYR A 1 119 ? -2.210 18.615 16.130 1.00 72.88 119 TYR A C 1
ATOM 990 O O . TYR A 1 119 ? -2.524 19.054 17.231 1.00 72.88 119 TYR A O 1
ATOM 998 N N . LEU A 1 120 ? -1.593 19.364 15.212 1.00 71.88 120 LEU A N 1
ATOM 999 C CA . LEU A 1 120 ? -1.342 20.794 15.396 1.00 71.88 120 LEU A CA 1
ATOM 1000 C C . LEU A 1 120 ? -2.614 21.620 15.181 1.00 71.88 120 LEU A C 1
ATOM 1002 O O . LEU A 1 120 ? -2.851 22.552 15.938 1.00 71.88 120 LEU A O 1
ATOM 1006 N N . GLU A 1 121 ? -3.441 21.252 14.200 1.00 68.75 121 GLU A N 1
ATOM 1007 C CA . GLU A 1 121 ? -4.729 21.913 13.933 1.00 68.75 121 GLU A CA 1
ATOM 1008 C C . GLU A 1 121 ? -5.750 21.703 15.068 1.00 68.75 121 GLU A C 1
ATOM 1010 O O . GLU A 1 121 ? -6.592 22.561 15.291 1.00 68.75 121 GLU A O 1
ATOM 1015 N N . GLU A 1 122 ? -5.674 20.595 15.815 1.00 63.28 122 GLU A N 1
ATOM 1016 C CA . GLU A 1 122 ? -6.526 20.339 16.993 1.00 63.28 122 GLU A CA 1
ATOM 1017 C C . GLU A 1 122 ? -6.104 21.118 18.258 1.00 63.28 122 GLU A C 1
ATOM 1019 O O . GLU A 1 122 ? -6.812 21.076 19.268 1.00 63.28 122 GLU A O 1
ATOM 1024 N N . LEU A 1 123 ? -4.947 21.791 18.240 1.00 59.03 123 LEU A N 1
ATOM 1025 C CA . LEU A 1 123 ? -4.439 22.596 19.361 1.00 59.03 123 LEU A CA 1
ATOM 1026 C C . LEU A 1 123 ? -4.801 24.089 19.258 1.00 59.03 123 LEU A C 1
ATOM 1028 O O . LEU A 1 123 ? -4.604 24.808 20.241 1.00 59.03 123 LEU A O 1
ATOM 1032 N N . GLU A 1 124 ? -5.301 24.542 18.104 1.00 45.91 124 GLU A N 1
ATOM 1033 C CA . GLU A 1 124 ? -5.825 25.901 17.864 1.00 45.91 124 GLU A CA 1
ATOM 1034 C C . GLU A 1 124 ? -7.338 25.988 18.122 1.00 45.91 124 GLU A C 1
ATOM 1036 O O . GLU A 1 124 ? -7.766 27.021 18.693 1.00 45.91 124 GLU A O 1
#

Sequence (124 aa):
LFIKDLERYEDSPEDVGHCFVTWAKQFHIYYVEYCKNNETCIKLLTQYRGPYFETIQHKYQIDTINSYLIKPVQRITKYELLLQRLMSCCEESKGEVKEGYDLMCSVPKKANDAMHLSYLEELE

pLDDT: mean 84.96, std 8.22, range [45.91, 93.94]

Organism: NCBI:txid392033